Protein AF-A0A955NJH5-F1 (afdb_monomer_lite)

pLDDT: mean 78.17, std 19.71, range [35.06, 98.38]

Radius of gyration: 40.94 Å; chains: 1; bounding box: 73×65×97 Å

Foldseek 3Di:
DDDDDDDDDDDDDPPDDPDDDDDDDDDDDPPPCVVVVVVVVVPPPDVVNVVVVVVVVVVVVVVVVVVVVVVVVVVVVVVVVVVVVVVVVVVVVVVPPPPPPPPPPPDDCPPVVVVCCVPPPQVCCVVPPCVAQDPVHNVQNQHDNDDVSQQQGGVVGHQDDPVCPPPHVD

Structure (mmCIF, N/CA/C/O backbone):
data_AF-A0A955NJH5-F1
#
_entry.id   AF-A0A955NJH5-F1
#
loop_
_atom_site.group_PDB
_atom_site.id
_atom_site.type_symbol
_atom_site.label_atom_id
_atom_site.label_alt_id
_atom_site.label_comp_id
_atom_site.label_asym_id
_atom_site.label_entity_id
_atom_site.label_seq_id
_atom_site.pdbx_PDB_ins_code
_atom_site.Cartn_x
_atom_site.Cartn_y
_atom_site.Cartn_z
_atom_site.occupancy
_atom_site.B_iso_or_equiv
_atom_site.auth_seq_id
_atom_site.auth_comp_id
_atom_site.auth_asym_id
_atom_site.auth_atom_id
_atom_site.pdbx_PDB_model_num
ATOM 1 N N . MET A 1 1 ? -15.076 -24.222 22.006 1.00 44.62 1 MET A N 1
ATOM 2 C CA . MET A 1 1 ? -15.639 -24.809 23.241 1.00 44.62 1 MET A CA 1
ATOM 3 C C . MET A 1 1 ? -16.181 -23.687 24.113 1.00 44.62 1 MET A C 1
ATOM 5 O O . MET A 1 1 ? -15.410 -23.055 24.816 1.00 44.62 1 MET A O 1
ATOM 9 N N . GLN A 1 2 ? -17.485 -23.422 24.020 1.00 35.06 2 GLN A N 1
ATOM 10 C CA . GLN A 1 2 ? -18.292 -22.734 25.033 1.00 35.06 2 GLN A CA 1
ATOM 11 C C . GLN A 1 2 ? -19.682 -23.392 25.016 1.00 35.06 2 GLN A C 1
ATOM 13 O O . GLN A 1 2 ? -20.172 -23.680 23.919 1.00 35.06 2 GLN A O 1
ATOM 18 N N . PRO A 1 3 ? -20.293 -23.716 26.168 1.00 45.84 3 PRO A N 1
ATOM 19 C CA . PRO A 1 3 ? -21.586 -24.383 26.187 1.00 45.84 3 PRO A CA 1
ATOM 20 C C . PRO A 1 3 ? -22.714 -23.368 25.972 1.00 45.84 3 PRO A C 1
ATOM 22 O O . PRO A 1 3 ? -22.924 -22.457 26.768 1.00 45.84 3 PRO A O 1
ATOM 25 N N . THR A 1 4 ? -23.463 -23.548 24.889 1.00 48.44 4 THR A N 1
ATOM 26 C CA . THR A 1 4 ? -24.735 -22.869 24.634 1.00 48.44 4 THR A CA 1
ATOM 27 C C . THR A 1 4 ? -25.813 -23.461 25.543 1.00 48.44 4 THR A C 1
ATOM 29 O O . THR A 1 4 ? -26.209 -24.614 25.352 1.00 48.44 4 THR A O 1
ATOM 32 N N . PHE A 1 5 ? -26.313 -22.699 26.515 1.00 41.00 5 PHE A N 1
ATOM 33 C CA . PHE A 1 5 ? -27.481 -23.101 27.300 1.00 41.00 5 PHE A CA 1
ATOM 34 C C . PHE A 1 5 ? -28.761 -22.750 26.538 1.00 41.00 5 PHE A C 1
ATOM 36 O O . PHE A 1 5 ? -29.137 -21.588 26.399 1.00 41.00 5 PHE A O 1
ATOM 43 N N . ARG A 1 6 ? -29.414 -23.785 26.007 1.00 43.69 6 ARG A N 1
ATOM 44 C CA . ARG A 1 6 ? -30.688 -23.704 25.292 1.00 43.69 6 ARG A CA 1
ATOM 45 C C . ARG A 1 6 ? -31.808 -23.995 26.288 1.00 43.69 6 ARG A C 1
ATOM 47 O O . ARG A 1 6 ? -31.980 -25.139 26.698 1.00 43.69 6 ARG A O 1
ATOM 54 N N . TRP A 1 7 ? -32.538 -22.964 26.700 1.00 41.75 7 TRP A N 1
ATOM 55 C CA . TRP A 1 7 ? -33.701 -23.106 27.575 1.00 41.75 7 TRP A CA 1
ATOM 56 C C . TRP A 1 7 ? -34.876 -23.672 26.770 1.00 41.75 7 TRP A C 1
ATOM 58 O O . TRP A 1 7 ? -35.431 -22.995 25.909 1.00 41.75 7 TRP A O 1
ATOM 68 N N . PHE A 1 8 ? -35.240 -24.930 27.025 1.00 39.44 8 PHE A N 1
ATOM 69 C CA . PHE A 1 8 ? -36.499 -25.507 26.556 1.00 39.44 8 PHE A CA 1
ATOM 70 C C . PHE A 1 8 ? -37.577 -25.286 27.621 1.00 39.44 8 PHE A C 1
ATOM 72 O O . PHE A 1 8 ? -37.576 -25.925 28.671 1.00 39.44 8 PHE A O 1
ATOM 79 N N . LEU A 1 9 ? -38.505 -24.377 27.325 1.00 48.00 9 LEU A N 1
ATOM 80 C CA . LEU A 1 9 ? -39.808 -24.269 27.972 1.00 48.00 9 LEU A CA 1
ATOM 81 C C . LEU A 1 9 ? -40.742 -25.322 27.362 1.00 48.00 9 LEU A C 1
ATOM 83 O O . LEU A 1 9 ? -41.283 -25.119 26.278 1.00 48.00 9 LEU A O 1
ATOM 87 N N . THR A 1 10 ? -40.961 -26.432 28.063 1.00 45.16 10 THR A N 1
ATOM 88 C CA . THR A 1 10 ? -42.146 -27.281 27.863 1.00 45.16 10 THR A CA 1
ATOM 89 C C . THR A 1 10 ? -42.658 -27.723 29.222 1.00 45.16 10 THR A C 1
ATOM 91 O O . THR A 1 10 ? -41.931 -28.355 29.988 1.00 45.16 10 THR A O 1
ATOM 94 N N . GLY A 1 11 ? -43.901 -27.352 29.526 1.00 51.25 11 GLY A N 1
ATOM 95 C CA . GLY A 1 11 ? -44.578 -27.715 30.759 1.00 51.25 11 GLY A CA 1
ATOM 96 C C . GLY A 1 11 ? -44.682 -29.227 30.935 1.00 51.25 11 GLY A C 1
ATOM 97 O O . GLY A 1 11 ? -45.037 -29.955 30.012 1.00 51.25 11 GLY A O 1
ATOM 98 N N . ALA A 1 12 ? -44.403 -29.683 32.150 1.00 43.12 12 ALA A N 1
ATOM 99 C CA . ALA A 1 12 ? -44.792 -30.997 32.621 1.00 43.12 12 ALA A CA 1
ATOM 100 C C . ALA A 1 12 ? -45.098 -30.890 34.115 1.00 43.12 12 ALA A C 1
ATOM 102 O O . ALA A 1 12 ? -44.237 -30.582 34.937 1.00 43.12 12 ALA A O 1
ATOM 103 N N . THR A 1 13 ? -46.362 -31.115 34.447 1.00 48.34 13 THR A N 1
ATOM 104 C CA . THR A 1 13 ? -46.857 -31.346 35.800 1.00 48.34 13 THR A CA 1
ATOM 105 C C . THR A 1 13 ? -46.127 -32.540 36.408 1.00 48.34 13 THR A C 1
ATOM 107 O O . THR A 1 13 ? -46.378 -33.683 36.032 1.00 48.34 13 THR A O 1
ATOM 110 N N . LEU A 1 14 ? -45.225 -32.288 37.354 1.00 39.47 14 LEU A N 1
ATOM 111 C CA . LEU A 1 14 ? -44.617 -33.326 38.183 1.00 39.47 14 LEU A CA 1
ATOM 112 C C . LEU A 1 14 ? -45.503 -33.565 39.407 1.00 39.47 14 LEU A C 1
ATOM 114 O O . LEU A 1 14 ? -45.302 -33.007 40.482 1.00 39.47 14 LEU A O 1
ATOM 118 N N . THR A 1 15 ? -46.506 -34.423 39.232 1.00 43.62 15 THR A N 1
ATOM 119 C CA . THR A 1 15 ? -47.137 -35.129 40.348 1.00 43.62 15 THR A CA 1
ATOM 120 C C . THR A 1 15 ? -46.139 -36.178 40.835 1.00 43.62 15 THR A C 1
ATOM 122 O O . THR A 1 15 ? -46.056 -37.277 40.290 1.00 43.62 15 THR A O 1
ATOM 125 N N . ALA A 1 16 ? -45.315 -35.823 41.820 1.00 44.38 16 ALA A N 1
ATOM 126 C CA . ALA A 1 16 ? -44.419 -36.775 42.460 1.00 44.38 16 ALA A CA 1
ATOM 127 C C . ALA A 1 16 ? -45.236 -37.675 43.401 1.00 44.38 16 ALA A C 1
ATOM 129 O O . ALA A 1 16 ? -45.843 -37.216 44.368 1.00 44.38 16 ALA A O 1
ATOM 130 N N . VAL A 1 17 ? -45.267 -38.964 43.070 1.00 42.81 17 VAL A N 1
ATOM 131 C CA . VAL A 1 17 ? -45.865 -40.048 43.851 1.00 42.81 17 VAL A CA 1
ATOM 132 C C . VAL A 1 17 ? -45.249 -40.072 45.253 1.00 42.81 17 VAL A C 1
ATOM 134 O O . VAL A 1 17 ? -44.073 -40.387 45.429 1.00 42.81 17 VAL A O 1
ATOM 137 N N . LEU A 1 18 ? -46.063 -39.757 46.261 1.00 51.88 18 LEU A N 1
ATOM 138 C CA . LEU A 1 18 ? -45.758 -39.975 47.672 1.00 51.88 18 LEU A CA 1
ATOM 139 C C . LEU A 1 18 ? -45.835 -41.473 47.984 1.00 51.88 18 LEU A C 1
ATOM 141 O O . LEU A 1 18 ? -46.893 -41.966 48.360 1.00 51.88 18 LEU A O 1
ATOM 145 N N . LEU A 1 19 ? -44.720 -42.193 47.857 1.00 46.25 19 LEU A N 1
ATOM 146 C CA . LEU A 1 19 ? -44.543 -43.510 48.479 1.00 46.25 19 LEU A CA 1
ATOM 147 C C . LEU A 1 19 ? -43.112 -43.680 49.003 1.00 46.25 19 LEU A C 1
ATOM 149 O O . LEU A 1 19 ? -42.375 -44.564 48.578 1.00 46.25 19 LEU A O 1
ATOM 153 N N . PHE A 1 20 ? -42.718 -42.842 49.961 1.00 40.25 20 PHE A N 1
ATOM 154 C CA . PHE A 1 20 ? -41.672 -43.219 50.910 1.00 40.25 20 PHE A CA 1
ATOM 155 C C . PHE A 1 20 ? -41.848 -42.456 52.225 1.00 40.25 20 PHE A C 1
ATOM 157 O O . PHE A 1 20 ? -41.909 -41.230 52.261 1.00 40.25 20 PHE A O 1
ATOM 164 N N . SER A 1 21 ? -41.969 -43.187 53.325 1.00 43.81 21 SER A N 1
ATOM 165 C CA . SER A 1 21 ? -41.963 -42.663 54.691 1.00 43.81 21 SER A CA 1
ATOM 166 C C . SER A 1 21 ? -41.552 -43.795 55.635 1.00 43.81 21 SER A C 1
ATOM 168 O O . SER A 1 21 ? -41.877 -44.950 55.367 1.00 43.81 21 SER A O 1
ATOM 170 N N . PRO A 1 22 ? -40.966 -43.500 56.803 1.00 61.72 22 PRO A N 1
ATOM 171 C CA . PRO A 1 22 ? -39.818 -42.615 57.014 1.00 61.72 22 PRO A CA 1
ATOM 172 C C . PRO A 1 22 ? -38.790 -43.304 57.942 1.00 61.72 22 PRO A C 1
ATOM 174 O O . PRO A 1 22 ? -39.149 -44.192 58.713 1.00 61.72 22 PRO A O 1
ATOM 177 N N . ARG A 1 23 ? -37.513 -42.900 57.940 1.00 43.62 23 ARG A N 1
ATOM 178 C CA . ARG A 1 23 ? -36.631 -43.109 59.109 1.00 43.62 23 ARG A CA 1
ATOM 179 C C . ARG A 1 23 ? -35.372 -42.246 59.020 1.00 43.62 23 ARG A C 1
ATOM 181 O O . ARG A 1 23 ? -34.502 -42.501 58.200 1.00 43.62 23 ARG A O 1
ATOM 188 N N . GLY A 1 24 ? -35.275 -41.280 59.935 1.00 47.03 24 GLY A N 1
ATOM 189 C CA . GLY A 1 24 ? -33.989 -40.900 60.518 1.00 47.03 24 GLY A CA 1
ATOM 190 C C . GLY A 1 24 ? -33.255 -39.690 59.947 1.00 47.03 24 GLY A C 1
ATOM 191 O O . GLY A 1 24 ? -32.031 -39.706 59.979 1.00 47.03 24 GLY A O 1
ATOM 192 N N . PHE A 1 25 ? -33.942 -38.640 59.487 1.00 41.06 25 PHE A N 1
ATOM 193 C CA . PHE A 1 25 ? -33.278 -37.343 59.316 1.00 41.06 25 PHE A CA 1
ATOM 194 C C . PHE A 1 25 ? -33.516 -36.489 60.565 1.00 41.06 25 PHE A C 1
ATOM 196 O O . PHE A 1 25 ? -34.594 -35.938 60.761 1.00 41.06 25 PHE A O 1
ATOM 203 N N . SER A 1 26 ? -32.527 -36.464 61.456 1.00 47.91 26 SER A N 1
ATOM 204 C CA . SER A 1 26 ? -32.454 -35.531 62.578 1.00 47.91 26 SER A CA 1
ATOM 205 C C . SER A 1 26 ? -32.292 -34.111 62.037 1.00 47.91 26 SER A C 1
ATOM 207 O O . SER A 1 26 ? -31.300 -33.824 61.366 1.00 47.91 26 SER A O 1
ATOM 209 N N . GLU A 1 27 ? -33.271 -33.251 62.313 1.00 49.34 27 GLU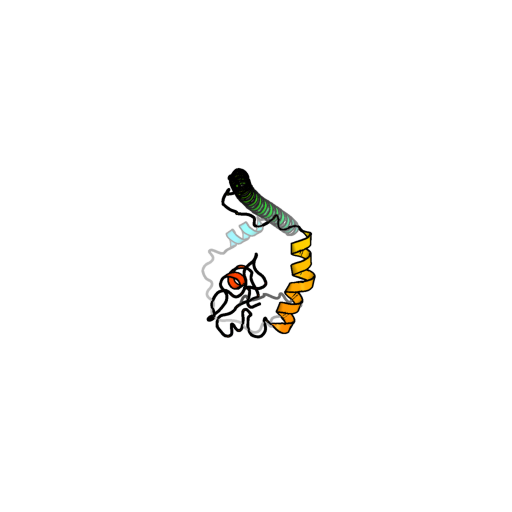 A N 1
ATOM 210 C CA . GLU A 1 27 ? -33.245 -31.825 61.987 1.00 49.34 27 GLU A CA 1
ATOM 211 C C . GLU A 1 27 ? -31.975 -31.162 62.555 1.00 49.34 27 GLU A C 1
ATOM 213 O O . GLU A 1 27 ? -31.701 -31.293 63.753 1.00 49.34 27 GLU A O 1
ATOM 218 N N . PRO A 1 28 ? -31.184 -30.437 61.743 1.00 49.47 28 PRO A N 1
ATOM 219 C CA . PRO A 1 28 ? -30.206 -29.510 62.287 1.00 49.47 28 PRO A CA 1
ATOM 220 C C . PRO A 1 28 ? -30.963 -28.393 63.021 1.00 49.47 28 PRO A C 1
ATOM 222 O O . PRO A 1 28 ? -31.932 -27.843 62.506 1.00 49.47 28 PRO A O 1
ATOM 225 N N . GLY A 1 29 ? -30.533 -28.112 64.253 1.00 50.84 29 GLY A N 1
ATOM 226 C CA . GLY A 1 29 ? -31.211 -27.246 65.215 1.00 50.84 29 GLY A CA 1
ATOM 227 C C . GLY A 1 29 ? -31.737 -25.924 64.646 1.00 50.84 29 GLY A C 1
ATOM 228 O O . GLY A 1 29 ? -31.052 -25.223 63.902 1.00 50.84 29 GLY A O 1
ATOM 229 N N . GLY A 1 30 ? -32.965 -25.595 65.058 1.00 51.34 30 GLY A N 1
ATOM 230 C CA . GLY A 1 30 ? -33.755 -24.426 64.676 1.00 51.34 30 GLY A CA 1
ATOM 231 C C . GLY A 1 30 ? -33.198 -23.074 65.129 1.00 51.34 30 GLY A C 1
ATOM 232 O O . GLY A 1 30 ? -33.862 -22.335 65.847 1.00 51.34 30 GLY A O 1
ATOM 233 N N . GLY A 1 31 ? -32.017 -22.705 64.636 1.00 58.31 31 GLY A N 1
ATOM 234 C CA . GLY A 1 31 ? -31.690 -21.316 64.302 1.00 58.31 31 GLY A CA 1
ATOM 235 C C . GLY A 1 31 ? -32.207 -21.038 62.894 1.00 58.31 31 GLY A C 1
ATOM 236 O O . GLY A 1 31 ? -31.424 -20.813 61.974 1.00 58.31 31 GLY A O 1
ATOM 237 N N . GLY A 1 32 ? -33.515 -21.249 62.714 1.00 56.06 32 GLY A N 1
ATOM 238 C CA . GLY A 1 32 ? -34.160 -21.388 61.416 1.00 56.06 32 GLY A CA 1
ATOM 239 C C . GLY A 1 32 ? -33.975 -20.134 60.588 1.00 56.06 32 GLY A C 1
ATOM 240 O O . GLY A 1 32 ? -33.952 -19.036 61.128 1.00 56.06 32 GLY A O 1
ATOM 241 N N . LEU A 1 33 ? -33.875 -20.299 59.274 1.00 62.97 33 LEU A N 1
ATOM 242 C CA . LEU A 1 33 ? -33.774 -19.237 58.272 1.00 62.97 33 LEU A CA 1
ATOM 243 C C . LEU A 1 33 ? -34.949 -18.232 58.328 1.00 62.97 33 LEU A C 1
ATOM 245 O O . LEU A 1 33 ? -34.958 -17.276 57.568 1.00 62.97 33 LEU A O 1
ATOM 249 N N . GLU A 1 34 ? -35.900 -18.398 59.248 1.00 67.50 34 GLU A N 1
ATOM 250 C CA . GLU A 1 34 ? -37.022 -17.520 59.580 1.00 67.50 34 GLU A CA 1
ATOM 251 C C . GLU A 1 34 ? -36.708 -16.012 59.604 1.00 67.50 34 GLU A C 1
ATOM 253 O O . GLU A 1 34 ? -37.431 -15.270 58.944 1.00 67.50 34 GLU A O 1
ATOM 258 N N . PRO A 1 35 ? -35.658 -15.501 60.290 1.00 70.44 35 PRO A N 1
ATOM 259 C CA . PRO A 1 35 ? -35.384 -14.069 60.289 1.00 70.44 35 PRO A CA 1
ATOM 260 C C . PRO A 1 35 ? -34.861 -13.606 58.924 1.00 70.44 35 PRO A C 1
ATOM 262 O O . PRO A 1 35 ? -35.093 -12.462 58.536 1.00 70.44 35 PRO A O 1
ATOM 265 N N . ILE A 1 36 ? -34.207 -14.494 58.165 1.00 69.88 36 ILE A N 1
ATOM 266 C CA . ILE A 1 36 ? -33.772 -14.233 56.788 1.00 69.88 36 ILE A CA 1
ATOM 267 C C . ILE A 1 36 ? -34.993 -14.233 55.860 1.00 69.88 36 ILE A C 1
ATOM 269 O O . ILE A 1 36 ? -35.158 -13.300 55.085 1.00 69.88 36 ILE A O 1
ATOM 273 N N . LEU A 1 37 ? -35.900 -15.203 55.988 1.00 63.75 37 LEU A N 1
ATOM 274 C CA . LEU A 1 37 ? -37.139 -15.293 55.212 1.00 63.75 37 LEU A CA 1
ATOM 275 C C . LEU A 1 37 ? -38.093 -14.131 55.507 1.00 63.75 37 LEU A C 1
ATOM 277 O O . LEU A 1 37 ? -38.656 -13.571 54.575 1.00 63.75 37 LEU A O 1
ATOM 281 N N . GLN A 1 38 ? -38.216 -13.700 56.764 1.00 69.19 38 GLN A N 1
ATOM 282 C CA . GLN A 1 38 ? -38.968 -12.496 57.133 1.00 69.19 38 GLN A CA 1
ATOM 283 C C . GLN A 1 38 ? -38.316 -11.216 56.605 1.00 69.19 38 GLN A C 1
ATOM 285 O O . GLN A 1 38 ? -39.015 -10.256 56.296 1.00 69.19 38 GLN A O 1
ATOM 290 N N . SER A 1 39 ? -36.986 -11.177 56.503 1.00 68.25 39 SER A N 1
ATOM 291 C CA . SER A 1 39 ? -36.280 -10.044 55.893 1.00 68.25 39 SER A CA 1
ATOM 292 C C . SER A 1 39 ? -36.457 -10.025 54.374 1.00 68.25 39 SER A C 1
ATOM 294 O O . SER A 1 39 ? -36.631 -8.954 53.805 1.00 68.25 39 SER A O 1
ATOM 296 N N . ILE A 1 40 ? -36.494 -11.197 53.730 1.00 64.62 40 ILE A N 1
ATOM 297 C CA . ILE A 1 40 ? -36.783 -11.346 52.297 1.00 64.62 40 ILE A CA 1
ATOM 298 C C . ILE A 1 40 ? -38.252 -11.020 51.996 1.00 64.62 40 ILE A C 1
ATOM 300 O O . ILE A 1 40 ? -38.521 -10.320 51.035 1.00 64.62 40 ILE A O 1
ATOM 304 N N . GLN A 1 41 ? -39.203 -11.437 52.836 1.00 66.00 41 GLN A N 1
ATOM 305 C CA . GLN A 1 41 ? -40.624 -11.086 52.689 1.00 66.00 41 GLN A CA 1
ATOM 306 C C . GLN A 1 41 ? -40.909 -9.592 52.897 1.00 66.00 41 GLN A C 1
ATOM 308 O O . GLN A 1 41 ? -41.915 -9.097 52.406 1.00 66.00 41 GLN A O 1
ATOM 313 N N . LYS A 1 42 ? -40.048 -8.872 53.630 1.00 67.62 42 LYS A N 1
ATOM 314 C CA . LYS A 1 42 ? -40.120 -7.406 53.773 1.00 67.62 42 LYS A CA 1
ATOM 315 C C . LYS A 1 42 ? -39.565 -6.657 52.565 1.00 67.62 42 LYS A C 1
ATOM 317 O O . LYS A 1 42 ? -39.815 -5.461 52.438 1.00 67.62 42 LYS A O 1
ATOM 322 N N . LEU A 1 43 ? -38.787 -7.327 51.717 1.00 66.25 43 LEU A N 1
ATOM 323 C CA . LEU A 1 43 ? -38.413 -6.799 50.416 1.00 66.25 43 LEU A CA 1
ATOM 324 C C . LEU A 1 43 ? -39.623 -7.024 49.510 1.00 66.25 43 LEU A C 1
ATOM 326 O O . LEU A 1 43 ? -39.747 -8.069 48.879 1.00 66.25 43 LEU A O 1
ATOM 330 N N . ASP A 1 44 ? -40.537 -6.056 49.517 1.00 63.31 44 ASP A N 1
ATOM 331 C CA . ASP A 1 44 ? -41.715 -5.983 48.644 1.00 63.31 44 ASP A CA 1
ATOM 332 C C . ASP A 1 44 ? -41.240 -5.731 47.199 1.00 63.31 44 ASP A C 1
ATOM 334 O O . ASP A 1 44 ? -41.334 -4.642 46.633 1.00 63.31 44 ASP A O 1
ATOM 338 N N . LEU A 1 45 ? -40.560 -6.734 46.649 1.00 68.19 45 LEU A N 1
ATOM 339 C CA . LEU A 1 45 ? -39.958 -6.730 45.329 1.00 68.19 45 LEU A CA 1
ATOM 340 C C . LEU A 1 45 ? -41.035 -7.140 44.333 1.00 68.19 45 LEU A C 1
ATOM 342 O O . LEU A 1 45 ? -41.165 -8.306 43.962 1.00 68.19 45 LEU A O 1
ATOM 346 N N . ASP A 1 46 ? -41.829 -6.154 43.940 1.00 80.56 46 ASP A N 1
ATOM 347 C CA . ASP A 1 46 ? -42.776 -6.282 42.847 1.00 80.56 46 ASP A CA 1
ATOM 348 C C . ASP A 1 46 ? -42.034 -6.688 41.546 1.00 80.56 46 ASP A C 1
ATOM 350 O O . ASP A 1 46 ? -41.066 -6.020 41.156 1.00 80.56 46 ASP A O 1
ATOM 354 N N . PRO A 1 47 ? -42.434 -7.789 40.875 1.00 76.69 47 PRO A N 1
ATOM 355 C CA . PRO A 1 47 ? -41.756 -8.283 39.677 1.00 76.69 47 PRO A CA 1
ATOM 356 C C . PRO A 1 47 ? -41.670 -7.257 38.542 1.00 76.69 47 PRO A C 1
ATOM 358 O O . PRO A 1 47 ? -40.665 -7.233 37.828 1.00 76.69 47 PRO A O 1
ATOM 361 N N . ASP A 1 48 ? -42.679 -6.393 38.391 1.00 86.50 48 ASP A N 1
ATOM 362 C CA . ASP A 1 48 ? -42.704 -5.373 37.339 1.00 86.50 48 ASP A CA 1
ATOM 363 C C . ASP A 1 48 ? -41.679 -4.266 37.627 1.00 86.50 48 ASP A C 1
ATOM 365 O O . ASP A 1 48 ? -40.947 -3.839 36.729 1.00 86.50 48 ASP A O 1
ATOM 369 N N . THR A 1 49 ? -41.533 -3.878 38.896 1.00 86.56 49 THR A N 1
ATOM 370 C CA . THR A 1 49 ? -40.489 -2.944 39.351 1.00 86.56 49 THR A CA 1
ATOM 371 C C . THR A 1 49 ? -39.081 -3.495 39.103 1.00 86.56 49 THR A C 1
ATOM 373 O O . THR A 1 49 ? -38.199 -2.757 38.659 1.00 86.56 49 THR A O 1
ATOM 376 N N . ILE A 1 50 ? -38.858 -4.795 39.327 1.00 83.81 50 ILE A N 1
ATOM 377 C CA . ILE A 1 50 ? -37.564 -5.435 39.038 1.00 83.81 50 ILE A CA 1
ATOM 378 C C . ILE A 1 50 ? -37.273 -5.417 37.535 1.00 83.81 50 ILE A C 1
ATOM 380 O O . ILE A 1 50 ? -36.153 -5.103 37.133 1.00 83.81 50 ILE A O 1
ATOM 384 N N . LEU A 1 51 ? -38.261 -5.737 36.695 1.00 86.69 51 LEU A N 1
ATOM 385 C CA . LEU A 1 51 ? -38.090 -5.723 35.240 1.00 86.69 51 LEU A CA 1
ATOM 386 C C . LEU A 1 51 ? -37.780 -4.317 34.713 1.00 86.69 51 LEU A C 1
ATOM 388 O O . LEU A 1 51 ? -36.942 -4.176 33.820 1.00 86.69 51 LEU A O 1
ATOM 392 N N . GLU A 1 52 ? -38.409 -3.284 35.278 1.00 89.62 52 GLU A N 1
ATOM 393 C CA . GLU A 1 52 ? -38.089 -1.894 34.946 1.00 89.62 52 GLU A CA 1
ATOM 394 C C . GLU A 1 52 ? -36.655 -1.537 35.352 1.00 89.62 52 GLU A C 1
ATOM 396 O O . GLU A 1 52 ? -35.898 -0.996 34.547 1.00 89.62 52 GLU A O 1
ATOM 401 N N . GLN A 1 53 ? -36.244 -1.907 36.567 1.00 89.81 53 GLN A N 1
ATOM 402 C CA . GLN A 1 53 ? -34.883 -1.668 37.046 1.00 89.81 53 GLN A CA 1
ATOM 403 C C . GLN A 1 53 ? -33.834 -2.389 36.199 1.00 89.81 53 GLN A C 1
ATOM 405 O O . GLN A 1 53 ? -32.815 -1.792 35.865 1.00 89.81 53 GLN A O 1
ATOM 410 N N . VAL A 1 54 ? -34.077 -3.644 35.810 1.00 91.25 54 VAL A N 1
ATOM 411 C CA . VAL A 1 54 ? -33.170 -4.396 34.929 1.00 91.25 54 VAL A CA 1
ATOM 412 C C . VAL A 1 54 ? -33.049 -3.703 33.576 1.00 91.25 54 VAL A C 1
ATOM 414 O O . VAL A 1 54 ? -31.930 -3.481 33.121 1.00 91.25 54 VAL A O 1
ATOM 417 N N . ARG A 1 55 ? -34.166 -3.277 32.973 1.00 91.88 55 ARG A N 1
ATOM 418 C CA . ARG A 1 55 ? -34.143 -2.535 31.703 1.00 91.88 55 ARG A CA 1
ATOM 419 C C . ARG A 1 55 ? -33.357 -1.232 31.826 1.00 91.88 55 ARG A C 1
ATOM 421 O O . ARG A 1 55 ? -32.585 -0.885 30.931 1.00 91.88 55 ARG A O 1
ATOM 428 N N . GLN A 1 56 ? -33.538 -0.515 32.930 1.00 94.25 56 GLN A N 1
ATOM 429 C CA . GLN A 1 56 ? -32.829 0.731 33.167 1.00 94.25 56 GLN A CA 1
ATOM 430 C C . GLN A 1 56 ? -31.325 0.492 33.355 1.00 94.25 56 GLN A C 1
ATOM 432 O O . GLN A 1 56 ? -30.528 1.144 32.681 1.00 94.25 56 GLN A O 1
ATOM 437 N N . ILE A 1 57 ? -30.933 -0.506 34.151 1.00 93.62 57 ILE A N 1
ATOM 438 C CA . ILE A 1 57 ? -29.530 -0.912 34.322 1.00 93.62 57 ILE A CA 1
ATOM 439 C C . ILE A 1 57 ? -28.918 -1.321 32.978 1.00 93.62 57 ILE A C 1
ATOM 441 O O . ILE A 1 57 ? -27.823 -0.873 32.651 1.00 93.62 57 ILE A O 1
ATOM 445 N N . GLU A 1 58 ? -29.613 -2.125 32.171 1.00 95.25 58 GLU A N 1
ATOM 446 C CA . GLU A 1 58 ? -29.148 -2.515 30.834 1.00 95.25 58 GLU A CA 1
ATOM 447 C C . GLU A 1 58 ? -28.926 -1.292 29.934 1.00 95.25 58 GLU A C 1
ATOM 449 O O . GLU A 1 58 ? -27.888 -1.189 29.275 1.00 95.25 58 GLU A O 1
ATOM 454 N N . SER A 1 59 ? -29.850 -0.325 29.955 1.00 94.06 59 SER A N 1
ATOM 455 C CA . SER A 1 59 ? -29.730 0.911 29.172 1.00 94.06 59 SER A CA 1
ATOM 456 C C . SER A 1 59 ? -28.562 1.798 29.628 1.00 94.06 59 SER A C 1
ATOM 458 O O . 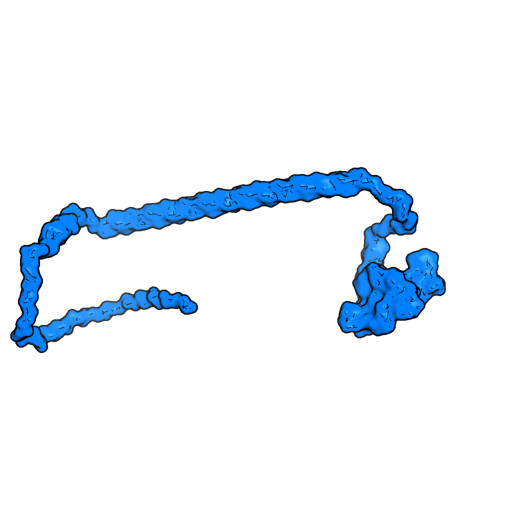SER A 1 59 ? -27.851 2.379 28.799 1.00 94.06 59 SER A O 1
ATOM 460 N N . GLU A 1 60 ? -28.310 1.862 30.937 1.00 96.06 60 GLU A N 1
ATOM 461 C CA . GLU A 1 60 ? -27.197 2.608 31.523 1.00 96.06 60 GLU A CA 1
ATOM 462 C C . GLU A 1 60 ? -25.860 1.936 31.196 1.00 96.06 60 GLU A C 1
ATOM 464 O O . GLU A 1 60 ?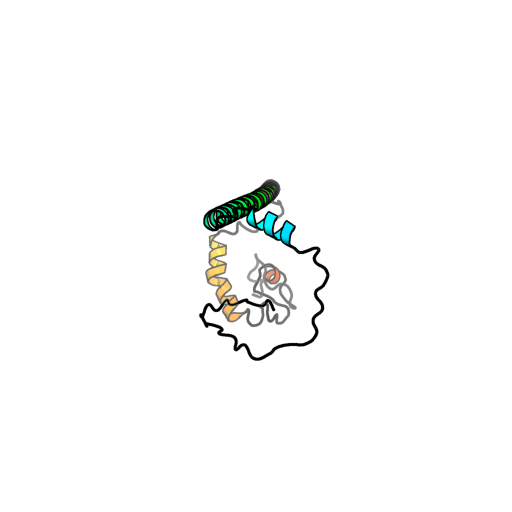 -24.926 2.611 30.761 1.00 96.06 60 GLU A O 1
ATOM 469 N N . GLN A 1 61 ? -25.781 0.608 31.315 1.00 96.19 61 GLN A N 1
ATOM 470 C CA . GLN A 1 61 ? -24.603 -0.179 30.935 1.00 96.19 61 GLN A CA 1
ATOM 471 C C . GLN A 1 61 ? -24.281 -0.013 29.445 1.00 96.19 61 GLN A C 1
ATOM 473 O O . GLN A 1 61 ? -23.124 0.202 29.076 1.00 96.19 61 GLN A O 1
ATOM 478 N N . GLN A 1 62 ? -25.296 -0.053 28.580 1.00 97.00 62 GLN A N 1
ATOM 479 C CA . GLN A 1 62 ? -25.113 0.157 27.146 1.00 97.00 62 GLN A CA 1
ATOM 480 C C . GLN A 1 62 ? -24.622 1.578 26.840 1.00 97.00 62 GLN A C 1
ATOM 482 O O . GLN A 1 62 ? -23.705 1.749 26.036 1.00 97.00 62 GLN A O 1
ATOM 487 N N . SER A 1 63 ? -25.184 2.590 27.503 1.00 95.88 63 SER A N 1
ATOM 488 C CA . SER A 1 63 ? -24.761 3.984 27.332 1.00 95.88 63 SER A CA 1
ATOM 489 C C . SER A 1 63 ? -23.316 4.197 27.789 1.00 95.88 63 SER A C 1
ATOM 491 O O . SER A 1 63 ? -22.535 4.833 27.083 1.00 95.88 63 SER A O 1
ATOM 493 N N . GLN A 1 64 ? -22.930 3.610 28.926 1.00 96.12 64 GLN A N 1
ATOM 494 C CA . GLN A 1 64 ? -21.553 3.650 29.428 1.00 96.12 64 GLN A CA 1
ATOM 495 C C . GLN A 1 64 ? -20.582 2.969 28.462 1.00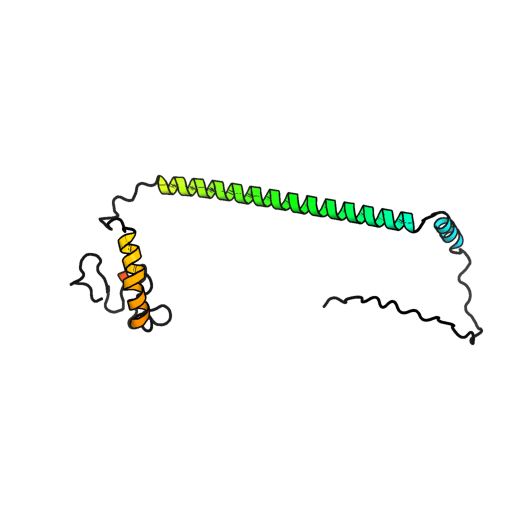 96.12 64 GLN A C 1
ATOM 497 O O . GLN A 1 64 ? -19.515 3.515 28.173 1.00 96.12 64 GLN A O 1
ATOM 502 N N . LYS A 1 65 ? -20.968 1.812 27.912 1.00 97.50 65 LYS A N 1
ATOM 503 C CA . LYS A 1 65 ? -20.161 1.101 26.920 1.00 97.50 65 LYS A CA 1
ATOM 504 C C . LYS A 1 65 ? -19.922 1.963 25.680 1.00 97.50 65 LYS A C 1
ATOM 506 O O . LYS A 1 65 ? -18.769 2.173 25.311 1.00 97.50 65 LYS A O 1
ATOM 511 N N . ILE A 1 66 ? -20.984 2.528 25.103 1.00 97.81 66 ILE A N 1
ATOM 512 C CA . ILE A 1 66 ? -20.886 3.413 23.932 1.00 97.81 66 ILE A CA 1
ATOM 513 C C . ILE A 1 66 ? -19.985 4.617 24.234 1.00 97.81 66 ILE A C 1
ATOM 515 O O . ILE A 1 66 ? -19.130 4.960 23.424 1.00 97.81 66 ILE A O 1
ATOM 519 N N . GLN A 1 67 ? -20.122 5.241 25.408 1.00 97.44 67 GLN A N 1
ATOM 520 C CA . GLN A 1 67 ? -19.270 6.370 25.798 1.00 97.44 67 GLN A CA 1
ATOM 521 C C . GLN A 1 67 ? -17.790 5.983 25.913 1.00 97.44 67 GLN A C 1
ATOM 523 O O . GLN A 1 67 ? -16.923 6.766 25.527 1.00 97.44 67 GLN A O 1
ATOM 528 N N . SER A 1 68 ? -17.487 4.785 26.422 1.00 97.25 68 SER A N 1
ATOM 529 C CA . SER A 1 68 ? -16.104 4.304 26.497 1.00 97.25 68 SER A CA 1
ATOM 530 C C . SER A 1 68 ? -15.505 4.013 25.119 1.00 97.25 68 SER A C 1
ATOM 532 O O . SER A 1 68 ? -14.379 4.435 24.862 1.00 97.25 68 SER A O 1
ATOM 534 N N . GLU A 1 69 ? -16.271 3.390 24.218 1.00 98.00 69 GLU A N 1
ATOM 535 C CA . GLU A 1 69 ? -15.849 3.120 22.836 1.00 98.00 69 GLU A CA 1
ATOM 536 C C . GLU A 1 69 ? -15.639 4.426 22.056 1.00 98.00 69 GLU A C 1
ATOM 538 O O . GLU A 1 69 ? -14.638 4.578 21.358 1.00 98.00 69 GLU A O 1
ATOM 543 N N . LEU A 1 70 ? -16.527 5.415 22.223 1.00 98.19 70 LEU A N 1
ATOM 544 C CA . LEU A 1 70 ? -16.361 6.737 21.610 1.00 98.19 70 LEU A CA 1
ATOM 545 C C . LEU A 1 70 ? -15.070 7.419 22.066 1.00 98.19 70 LEU A C 1
ATOM 547 O O . LEU A 1 70 ? -14.324 7.934 21.238 1.00 98.19 70 LEU A O 1
ATOM 551 N N . LYS A 1 71 ? -14.771 7.377 23.367 1.00 98.19 71 LYS A N 1
ATOM 552 C CA . LYS A 1 71 ? -13.543 7.963 23.915 1.00 98.19 71 LYS A CA 1
ATOM 553 C C . LYS A 1 71 ? -12.281 7.274 23.384 1.00 98.19 71 LYS A C 1
ATOM 555 O O . LYS A 1 71 ? -11.258 7.927 23.182 1.00 98.19 71 LYS A O 1
ATOM 560 N N . GLU A 1 72 ? -12.331 5.960 23.181 1.00 97.94 72 GLU A N 1
ATOM 561 C CA . GLU A 1 72 ? -11.226 5.208 22.580 1.00 97.94 72 GLU A CA 1
ATOM 562 C C . GLU A 1 72 ? -10.991 5.637 21.127 1.00 97.94 72 GLU A C 1
ATOM 564 O O . GLU A 1 72 ? -9.861 5.982 20.769 1.00 97.94 72 GLU A O 1
ATOM 569 N N . LEU A 1 73 ? -12.064 5.726 20.334 1.00 98.00 73 LEU A N 1
ATOM 570 C CA . LEU A 1 73 ? -12.016 6.179 18.941 1.00 98.00 73 LEU A CA 1
ATOM 571 C C . LEU A 1 73 ? -11.526 7.625 18.803 1.00 98.00 73 LEU A C 1
ATOM 573 O O . LEU A 1 73 ? -10.742 7.924 17.903 1.00 98.00 73 LEU A O 1
ATOM 577 N N . GLU A 1 74 ? -11.940 8.528 19.693 1.00 98.06 74 GLU A N 1
ATOM 578 C CA . GLU A 1 74 ? -11.427 9.904 19.728 1.00 98.06 74 GLU A CA 1
ATOM 579 C C . GLU A 1 74 ? -9.909 9.929 19.954 1.00 98.06 74 GLU A C 1
ATOM 581 O O . GLU A 1 74 ? -9.186 10.652 19.263 1.00 98.06 74 GLU A O 1
ATOM 586 N N . GLY A 1 75 ? -9.409 9.084 20.861 1.00 98.19 75 GLY A N 1
ATOM 587 C CA . GLY A 1 75 ? -7.974 8.934 21.092 1.00 98.19 75 GLY A CA 1
ATOM 588 C C . GLY A 1 75 ? -7.226 8.360 19.884 1.00 98.19 75 GLY A C 1
ATOM 589 O O . GLY A 1 75 ? -6.103 8.773 19.594 1.00 98.19 75 GLY A O 1
ATOM 590 N N . GLU A 1 76 ? -7.819 7.418 19.149 1.00 98.25 76 GLU A N 1
ATOM 591 C CA . GLU A 1 76 ? -7.247 6.920 17.891 1.00 98.25 76 GLU A CA 1
ATOM 592 C C . GLU A 1 76 ? -7.218 7.990 16.797 1.00 98.25 76 GLU A C 1
ATOM 594 O O . GLU A 1 76 ? -6.199 8.145 16.118 1.00 98.25 76 GLU A O 1
ATOM 599 N N . LEU A 1 77 ? -8.292 8.769 16.660 1.00 97.88 77 LEU A N 1
ATOM 600 C CA . LEU A 1 77 ? -8.365 9.867 15.701 1.00 97.88 77 LEU A CA 1
ATOM 601 C C . LEU A 1 77 ? -7.285 10.923 15.975 1.00 97.88 77 LEU A C 1
ATOM 603 O O . LEU A 1 77 ? -6.651 11.411 15.039 1.00 97.88 77 LEU A O 1
ATOM 607 N N . GLU A 1 78 ? -7.025 11.244 17.243 1.00 97.69 78 GLU A N 1
ATOM 608 C CA . GLU A 1 78 ? -5.952 12.167 17.626 1.00 97.69 78 GLU A CA 1
ATOM 609 C C . GLU A 1 78 ? -4.565 11.633 17.224 1.00 97.69 78 GLU A C 1
ATOM 611 O O . GLU A 1 78 ? -3.768 12.360 16.624 1.00 97.69 78 GLU A O 1
ATOM 616 N N . ARG A 1 79 ? -4.295 10.338 17.450 1.00 96.81 79 ARG A N 1
ATOM 617 C CA . ARG A 1 79 ? -3.043 9.684 17.015 1.00 96.81 79 ARG A CA 1
ATOM 618 C C . ARG A 1 79 ? -2.881 9.691 15.494 1.00 96.81 79 ARG A C 1
ATOM 620 O O . ARG A 1 79 ? -1.779 9.929 14.988 1.00 96.81 79 ARG A O 1
ATOM 627 N N . LEU A 1 80 ? -3.962 9.445 14.757 1.00 97.56 80 LEU A N 1
ATOM 628 C CA . LEU A 1 80 ? -3.957 9.490 13.294 1.00 97.56 80 LEU A CA 1
ATOM 629 C C . LEU A 1 80 ? -3.713 10.909 12.779 1.00 97.56 80 LEU A C 1
ATOM 631 O O . LEU A 1 80 ? -2.907 11.092 11.869 1.00 97.56 80 LEU A O 1
ATOM 635 N N . ASN A 1 81 ? -4.334 11.918 13.389 1.00 98.06 81 ASN A N 1
ATOM 636 C CA . ASN A 1 81 ? -4.111 13.317 13.027 1.00 98.06 81 ASN A CA 1
ATOM 637 C C . ASN A 1 81 ? -2.670 13.764 13.308 1.00 98.06 81 ASN A C 1
ATOM 639 O O . ASN A 1 81 ? -2.078 14.452 12.477 1.00 98.06 81 ASN A O 1
ATOM 643 N N . ALA A 1 82 ? -2.074 13.326 14.420 1.00 97.25 82 ALA A N 1
ATOM 644 C CA . ALA A 1 82 ? -0.660 13.577 14.702 1.00 97.25 82 ALA A CA 1
ATOM 645 C C . ALA A 1 82 ? 0.256 12.920 13.652 1.00 97.25 82 ALA A C 1
ATOM 647 O O . ALA A 1 82 ? 1.190 13.551 13.158 1.00 97.25 82 ALA A O 1
ATOM 648 N N . THR A 1 83 ? -0.051 11.680 13.257 1.00 97.81 83 THR A N 1
ATOM 649 C CA . THR A 1 83 ? 0.683 10.959 12.201 1.00 97.81 83 THR A CA 1
ATOM 650 C C . THR A 1 83 ? 0.553 11.664 10.851 1.00 97.81 83 THR A C 1
ATOM 652 O O . THR A 1 83 ? 1.537 11.830 10.134 1.00 97.81 83 THR A O 1
ATOM 655 N N . LYS A 1 84 ? -0.654 12.123 10.508 1.00 98.38 84 LYS A N 1
ATOM 656 C CA . LYS A 1 84 ? -0.908 12.894 9.289 1.00 98.38 84 LYS A CA 1
ATOM 657 C C . LYS A 1 84 ? -0.083 14.182 9.266 1.00 98.38 84 LYS A C 1
ATOM 659 O O . LYS A 1 84 ? 0.543 14.463 8.251 1.00 98.38 84 LYS A O 1
ATOM 664 N N . ALA A 1 85 ? -0.045 14.922 10.373 1.00 97.62 85 ALA A N 1
ATOM 665 C CA . ALA A 1 85 ? 0.737 16.152 10.472 1.00 97.62 85 ALA A CA 1
ATOM 666 C C . ALA A 1 85 ? 2.246 15.901 10.283 1.00 97.62 85 ALA A C 1
ATOM 668 O O . ALA A 1 85 ? 2.914 16.669 9.589 1.00 97.62 85 ALA A O 1
ATOM 669 N N . ASP A 1 86 ? 2.784 14.812 10.847 1.00 97.62 86 ASP A N 1
ATOM 670 C CA . ASP A 1 86 ? 4.178 14.408 10.615 1.00 97.62 86 ASP A CA 1
ATOM 671 C C . ASP A 1 86 ? 4.436 14.086 9.135 1.00 97.62 86 ASP A C 1
ATOM 673 O O . ASP A 1 86 ? 5.389 14.593 8.541 1.00 97.62 86 ASP A O 1
ATOM 677 N N . LEU A 1 87 ? 3.552 13.313 8.500 1.00 97.19 87 LEU A N 1
ATOM 678 C CA . LEU A 1 87 ? 3.670 12.982 7.078 1.00 97.19 87 LEU A CA 1
ATOM 679 C C . LEU A 1 87 ? 3.589 14.219 6.177 1.00 97.19 87 LEU A C 1
ATOM 681 O O . LEU A 1 87 ? 4.382 14.333 5.244 1.00 97.19 87 LEU A O 1
ATOM 685 N N . GLU A 1 88 ? 2.679 15.154 6.455 1.00 97.00 88 GLU A N 1
ATOM 686 C CA . GLU A 1 88 ? 2.567 16.419 5.716 1.00 97.00 88 GLU A CA 1
ATOM 687 C C . GLU A 1 88 ? 3.848 17.251 5.840 1.00 97.00 88 GLU A C 1
ATOM 689 O O . GLU A 1 88 ? 4.342 17.791 4.846 1.00 97.00 88 GLU A O 1
ATOM 694 N N . LYS A 1 89 ? 4.451 17.284 7.033 1.00 97.00 89 LYS A N 1
ATOM 695 C CA . LYS A 1 89 ? 5.749 17.926 7.242 1.00 97.00 89 LYS A CA 1
ATOM 696 C C . LYS A 1 89 ? 6.843 17.250 6.413 1.00 97.00 89 LYS A C 1
ATOM 698 O O . LYS A 1 89 ? 7.539 17.937 5.666 1.00 97.00 89 LYS A O 1
ATOM 703 N N . ARG A 1 90 ? 6.967 15.921 6.478 1.00 95.25 90 ARG A N 1
ATOM 704 C CA . ARG A 1 90 ? 7.964 15.162 5.695 1.00 95.25 90 ARG A CA 1
ATOM 705 C C . ARG A 1 90 ? 7.769 15.350 4.190 1.00 95.25 90 ARG A C 1
ATOM 707 O O . ARG A 1 90 ? 8.745 15.474 3.456 1.00 95.25 90 ARG A O 1
ATOM 714 N N . LEU A 1 91 ? 6.523 15.418 3.725 1.00 94.75 91 LEU A N 1
ATOM 715 C CA . LEU A 1 91 ? 6.207 15.709 2.329 1.00 94.75 91 LEU A CA 1
ATOM 716 C C . LEU A 1 91 ? 6.682 17.111 1.927 1.00 94.75 91 LEU A C 1
ATOM 718 O O . LEU A 1 91 ? 7.299 17.259 0.874 1.00 94.75 91 LEU A O 1
ATOM 722 N N . SER A 1 92 ? 6.449 18.120 2.771 1.00 92.19 92 SER A N 1
ATOM 723 C CA . SER A 1 92 ? 6.927 19.486 2.518 1.00 92.19 92 SER A CA 1
ATOM 724 C C . SER A 1 92 ? 8.457 19.570 2.480 1.00 92.19 92 SER A C 1
ATOM 726 O O . SER A 1 92 ? 9.016 20.243 1.615 1.00 92.19 92 SER A O 1
ATOM 728 N N . GLU A 1 93 ? 9.143 18.820 3.350 1.00 91.81 93 GLU A N 1
ATOM 729 C CA . GLU A 1 93 ? 10.602 18.705 3.335 1.00 91.81 93 GLU A CA 1
ATOM 730 C C . GLU A 1 93 ? 11.069 18.125 1.997 1.00 91.81 93 GLU A C 1
ATOM 732 O O . GLU A 1 93 ? 11.881 18.760 1.329 1.00 91.81 93 GLU A O 1
ATOM 737 N N . ILE A 1 94 ? 10.492 17.003 1.547 1.00 86.25 94 ILE A N 1
ATOM 738 C CA . ILE A 1 94 ? 10.818 16.369 0.256 1.00 86.25 94 ILE A CA 1
ATOM 739 C C . ILE A 1 94 ? 10.586 17.320 -0.924 1.00 86.25 94 ILE A C 1
ATOM 741 O O . ILE A 1 94 ? 11.426 17.389 -1.817 1.00 86.25 94 ILE A O 1
ATOM 745 N N . GLN A 1 95 ? 9.480 18.065 -0.933 1.00 84.94 95 GLN A N 1
ATOM 746 C CA . GLN A 1 95 ? 9.173 19.034 -1.993 1.00 84.94 95 GLN A CA 1
ATOM 747 C C . GLN A 1 95 ? 10.145 20.219 -2.016 1.00 84.94 95 GLN A C 1
ATOM 749 O O . GLN A 1 95 ? 10.386 20.797 -3.073 1.00 84.94 95 GLN A O 1
ATOM 754 N N . SER A 1 96 ? 10.693 20.583 -0.856 1.00 81.25 96 SER A N 1
ATOM 755 C CA . SER A 1 96 ? 11.681 21.656 -0.724 1.00 81.25 96 SER A CA 1
ATOM 756 C C . SER A 1 96 ? 13.115 21.213 -1.019 1.00 81.25 96 SER A C 1
ATOM 758 O O . SER A 1 96 ? 13.995 22.065 -1.167 1.00 81.25 96 SER A O 1
ATOM 760 N N . LEU A 1 97 ? 13.369 19.902 -1.109 1.00 71.69 97 LEU A N 1
ATOM 761 C CA . LEU A 1 97 ? 14.671 19.407 -1.531 1.00 71.69 97 LEU A CA 1
ATOM 762 C C . LEU A 1 97 ? 14.926 19.877 -2.967 1.00 71.69 97 LEU A C 1
ATOM 764 O O . LEU A 1 97 ? 14.046 19.730 -3.821 1.00 71.69 97 LEU A O 1
ATOM 768 N N . PRO A 1 98 ? 16.117 20.430 -3.265 1.00 62.84 98 PRO A N 1
ATOM 769 C CA . PRO A 1 98 ? 16.454 20.758 -4.637 1.00 62.84 98 PRO A CA 1
ATOM 770 C C . PRO A 1 98 ? 16.352 19.471 -5.455 1.00 62.84 98 PRO A C 1
ATOM 772 O O . PRO A 1 98 ? 16.943 18.452 -5.084 1.00 62.84 98 PRO A O 1
ATOM 775 N N . ALA A 1 99 ? 15.594 19.509 -6.555 1.00 58.44 99 ALA A N 1
ATOM 776 C CA . ALA A 1 99 ? 15.676 18.468 -7.566 1.00 58.44 99 ALA A CA 1
ATOM 777 C C . ALA A 1 99 ? 17.166 18.288 -7.877 1.00 58.44 99 ALA A C 1
ATOM 779 O O . ALA A 1 99 ? 17.830 19.256 -8.249 1.00 58.44 99 ALA A O 1
ATOM 780 N N . SER A 1 100 ? 17.708 17.101 -7.587 1.00 53.72 100 SER A N 1
ATOM 781 C CA . SER A 1 100 ? 19.146 16.868 -7.704 1.00 53.72 100 SER A CA 1
ATOM 782 C C . SER A 1 100 ? 19.597 17.298 -9.104 1.00 53.72 100 SER A C 1
ATOM 784 O O . SER A 1 100 ? 19.026 16.798 -10.078 1.00 53.72 100 SER A O 1
ATOM 786 N N . PRO A 1 101 ? 20.587 18.202 -9.229 1.00 54.12 101 PRO A N 1
ATOM 787 C CA . PRO A 1 101 ? 21.055 18.685 -10.528 1.00 54.12 101 PRO A CA 1
ATOM 788 C C . PRO A 1 101 ? 21.739 17.581 -11.348 1.00 54.12 101 PRO A C 1
ATOM 790 O O . PRO A 1 101 ? 22.031 17.789 -12.518 1.00 54.12 101 PRO A O 1
ATOM 793 N N . ASP A 1 102 ? 21.971 16.413 -10.738 1.00 49.81 102 ASP A N 1
ATOM 794 C CA . ASP A 1 102 ? 22.613 15.242 -11.336 1.00 49.81 102 ASP A CA 1
ATOM 795 C C . ASP A 1 102 ? 21.612 14.153 -11.775 1.00 49.81 102 ASP A C 1
ATOM 797 O O . ASP A 1 102 ? 21.981 13.010 -12.029 1.00 49.81 102 ASP A O 1
ATOM 801 N N . ARG A 1 103 ? 20.318 14.487 -11.906 1.00 53.34 103 ARG A N 1
ATOM 802 C CA . ARG A 1 103 ? 19.474 13.784 -12.884 1.00 53.34 103 ARG A CA 1
ATOM 803 C C . ARG A 1 103 ? 19.787 14.382 -14.247 1.00 53.34 103 ARG A C 1
ATOM 805 O O . ARG A 1 103 ? 19.031 15.209 -14.747 1.00 53.34 103 ARG A O 1
ATOM 812 N N . GLY A 1 104 ? 20.937 14.014 -14.806 1.00 43.81 104 GLY A N 1
ATOM 813 C CA . GLY A 1 104 ? 21.184 14.232 -16.222 1.00 43.81 104 GLY A CA 1
ATOM 814 C C . GLY A 1 104 ? 20.012 13.644 -17.001 1.00 43.81 104 GLY A C 1
ATOM 815 O O . GLY A 1 104 ? 19.773 12.448 -16.911 1.00 43.81 104 GLY A O 1
ATOM 816 N N . ASP A 1 105 ? 19.238 14.521 -17.634 1.00 53.47 105 ASP A N 1
ATOM 817 C CA . ASP A 1 105 ? 18.405 14.266 -18.810 1.00 53.47 105 ASP A CA 1
ATOM 818 C C . ASP A 1 105 ? 17.641 12.928 -18.871 1.00 53.47 105 ASP A C 1
ATOM 820 O O . ASP A 1 105 ? 17.498 12.325 -19.926 1.00 53.47 105 ASP A O 1
ATOM 824 N N . LEU A 1 106 ? 17.084 12.450 -17.755 1.00 49.28 106 LEU A N 1
ATOM 825 C CA . LEU A 1 106 ? 15.956 11.525 -17.831 1.00 49.28 106 LEU A CA 1
ATOM 826 C C . LEU A 1 106 ? 14.738 12.401 -18.054 1.00 49.28 106 LEU A C 1
ATOM 828 O O . LEU A 1 106 ? 14.079 12.808 -17.091 1.00 49.28 106 LEU A O 1
ATOM 832 N N . GLY A 1 107 ? 14.560 12.770 -19.327 1.00 51.72 107 GLY A N 1
ATOM 833 C CA . GLY A 1 107 ? 13.482 13.608 -19.822 1.00 51.72 107 GLY A CA 1
ATOM 834 C C . GLY A 1 107 ? 12.197 13.307 -19.072 1.00 51.72 107 GLY A C 1
ATOM 835 O O . GLY A 1 107 ? 11.871 12.143 -18.838 1.00 51.72 107 GLY A O 1
ATOM 836 N N . GLU A 1 108 ? 11.535 14.377 -18.636 1.00 54.19 108 GLU A N 1
ATOM 837 C CA . GLU A 1 108 ? 10.210 14.374 -18.028 1.00 54.19 108 GLU A CA 1
ATOM 838 C C . GLU A 1 108 ? 9.409 13.194 -18.588 1.00 54.19 108 GLU A C 1
ATOM 840 O O . GLU A 1 108 ? 9.083 13.190 -19.776 1.00 54.19 108 GLU A O 1
ATOM 845 N N . ILE A 1 109 ? 9.217 12.133 -17.785 1.00 59.44 109 ILE A N 1
ATOM 846 C CA . ILE A 1 109 ? 8.439 10.971 -18.221 1.00 59.44 109 ILE A CA 1
ATOM 847 C C . ILE A 1 109 ? 7.039 11.523 -18.436 1.00 59.44 109 ILE A C 1
ATOM 849 O O . ILE A 1 109 ? 6.274 11.690 -17.484 1.00 59.44 109 ILE A O 1
ATOM 853 N N . SER A 1 110 ? 6.746 11.895 -19.678 1.00 69.56 110 SER A N 1
ATOM 854 C CA . SER A 1 110 ? 5.444 12.406 -20.044 1.00 69.56 110 SER A CA 1
ATOM 855 C C . SER A 1 110 ? 4.436 11.310 -19.726 1.00 69.56 110 SER A C 1
ATOM 857 O O . SER A 1 110 ? 4.717 10.116 -19.889 1.00 69.56 110 SER A O 1
ATOM 859 N N . SER A 1 111 ? 3.259 11.711 -19.246 1.00 73.88 111 SER A N 1
ATOM 860 C CA . SER A 1 111 ? 2.128 10.801 -19.026 1.00 73.88 111 SER A CA 1
ATOM 861 C C . SER A 1 111 ? 1.918 9.862 -20.214 1.00 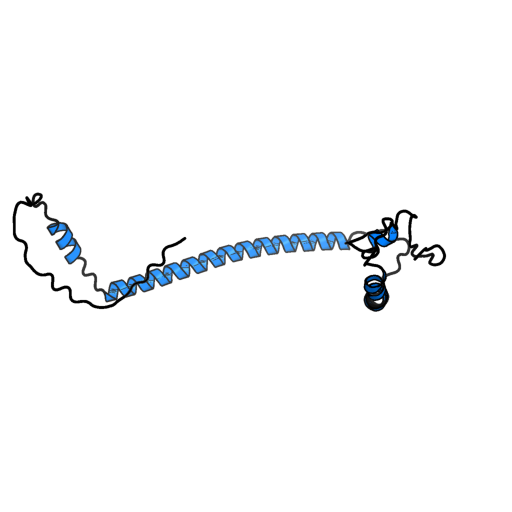73.88 111 SER A C 1
ATOM 863 O O . SER A 1 111 ? 1.623 8.684 -20.034 1.00 73.88 111 SER A O 1
ATOM 865 N N . ASP A 1 112 ? 2.167 10.380 -21.413 1.00 80.44 112 ASP A N 1
ATOM 866 C CA . ASP A 1 112 ? 1.974 9.711 -22.689 1.00 80.44 112 ASP A CA 1
ATOM 867 C C . ASP A 1 112 ? 2.998 8.583 -22.905 1.00 80.44 112 ASP A C 1
ATOM 869 O O . ASP A 1 112 ? 2.634 7.501 -23.360 1.00 80.44 112 ASP A O 1
ATOM 873 N N . ASN A 1 113 ? 4.266 8.781 -22.519 1.00 82.81 113 ASN A N 1
ATOM 874 C CA . ASN A 1 113 ? 5.297 7.739 -22.606 1.00 82.81 113 ASN A CA 1
ATOM 875 C C . ASN A 1 113 ? 5.030 6.596 -21.617 1.00 82.81 113 ASN A C 1
ATOM 877 O O . ASN A 1 113 ? 5.251 5.426 -21.940 1.00 82.81 113 ASN A O 1
ATOM 881 N N . PHE A 1 114 ? 4.529 6.926 -20.423 1.00 86.06 114 PHE A N 1
ATOM 882 C CA . PHE A 1 114 ? 4.124 5.924 -19.439 1.00 86.06 114 PHE A CA 1
ATOM 883 C C . PHE A 1 114 ? 2.908 5.124 -19.923 1.00 86.06 114 PHE A C 1
ATOM 885 O O . PHE A 1 114 ? 2.939 3.893 -19.911 1.00 86.06 114 PHE A O 1
ATOM 892 N N . GLU A 1 115 ? 1.863 5.803 -20.405 1.00 90.50 115 GLU A N 1
ATOM 893 C CA . GLU A 1 115 ? 0.673 5.140 -20.945 1.00 90.50 115 GLU A CA 1
ATOM 894 C C . GLU A 1 115 ? 1.030 4.243 -22.134 1.00 90.50 115 GLU A C 1
ATOM 896 O O . GLU A 1 115 ? 0.582 3.096 -22.193 1.00 90.50 115 GLU A O 1
ATOM 901 N N . PHE A 1 116 ? 1.895 4.712 -23.039 1.00 91.94 116 PHE A N 1
ATOM 902 C CA . PHE A 1 116 ? 2.384 3.914 -24.159 1.00 91.94 116 PHE A CA 1
ATOM 903 C C . PHE A 1 116 ? 3.106 2.648 -23.688 1.00 91.94 116 PHE A C 1
ATOM 905 O O . PHE A 1 116 ? 2.805 1.554 -24.172 1.00 91.94 116 PHE A O 1
ATOM 912 N N . PHE A 1 117 ? 4.012 2.763 -22.713 1.00 90.56 117 PHE A N 1
ATOM 913 C CA . PHE A 1 117 ? 4.718 1.606 -22.167 1.00 90.56 117 PHE A CA 1
ATOM 914 C C . PHE A 1 117 ? 3.750 0.578 -21.567 1.00 90.56 117 PHE A C 1
ATOM 916 O O . PHE A 1 117 ? 3.831 -0.608 -21.894 1.00 90.56 117 PHE A O 1
ATOM 923 N N . GLU A 1 118 ? 2.806 1.022 -20.737 1.00 93.19 118 GLU A N 1
ATOM 924 C CA . GLU A 1 118 ? 1.855 0.137 -20.056 1.00 93.19 118 GLU A CA 1
ATOM 925 C C . GLU A 1 118 ? 0.877 -0.547 -21.019 1.00 93.19 118 GLU A C 1
ATOM 927 O O . GLU A 1 118 ? 0.509 -1.704 -20.815 1.00 93.19 118 GLU A O 1
ATOM 932 N N . THR A 1 119 ? 0.472 0.142 -22.087 1.00 95.75 119 THR A N 1
ATOM 933 C CA . THR A 1 119 ? -0.544 -0.364 -23.023 1.00 95.75 119 THR A CA 1
ATOM 934 C C . THR A 1 119 ? 0.037 -1.121 -24.215 1.00 95.75 119 THR A C 1
ATOM 936 O O . THR A 1 119 ? -0.634 -2.008 -24.741 1.00 95.75 119 THR A O 1
ATOM 939 N N . HIS A 1 120 ? 1.273 -0.823 -24.629 1.00 94.81 120 HIS A N 1
ATOM 940 C CA . HIS A 1 120 ? 1.872 -1.404 -25.837 1.00 94.81 120 HIS A CA 1
ATOM 941 C C . HIS A 1 120 ? 3.092 -2.282 -25.551 1.00 94.81 120 HIS A C 1
ATOM 943 O O . HIS A 1 120 ? 3.256 -3.312 -26.200 1.00 94.81 120 HIS A O 1
ATOM 949 N N . ILE A 1 121 ? 3.946 -1.915 -24.590 1.00 92.88 121 ILE A N 1
ATOM 950 C CA . ILE A 1 121 ? 5.222 -2.614 -24.361 1.00 92.88 121 ILE A CA 1
ATOM 951 C C . ILE A 1 121 ? 5.062 -3.715 -23.310 1.00 92.88 121 ILE A C 1
ATOM 953 O O . ILE A 1 121 ? 5.398 -4.875 -23.565 1.00 92.88 121 ILE A O 1
ATOM 957 N N . ARG A 1 122 ? 4.509 -3.387 -22.135 1.00 94.06 122 ARG A N 1
ATOM 958 C CA . ARG A 1 122 ? 4.358 -4.344 -21.027 1.00 94.06 122 ARG A CA 1
ATOM 959 C C . ARG A 1 122 ? 3.565 -5.604 -21.415 1.00 94.06 122 ARG A C 1
ATOM 961 O O . ARG A 1 122 ? 4.018 -6.688 -21.040 1.00 94.06 122 ARG A O 1
ATOM 968 N N . PRO A 1 123 ? 2.453 -5.536 -22.175 1.00 96.25 123 PRO A N 1
ATOM 969 C CA . PRO A 1 123 ? 1.711 -6.737 -22.560 1.00 96.25 123 PRO A CA 1
ATOM 970 C C . PRO A 1 123 ? 2.540 -7.698 -23.421 1.00 96.25 123 PRO A C 1
ATOM 972 O O . PRO A 1 123 ? 2.504 -8.905 -23.192 1.00 96.25 123 PRO A O 1
ATOM 975 N N . VAL A 1 124 ? 3.352 -7.170 -24.344 1.00 95.81 124 VAL A N 1
ATOM 976 C CA . VAL A 1 124 ? 4.230 -7.977 -25.209 1.00 95.81 124 VAL A CA 1
ATOM 977 C C . VAL A 1 124 ? 5.295 -8.697 -24.381 1.00 95.81 124 VAL A C 1
ATOM 979 O O . VAL A 1 124 ? 5.513 -9.899 -24.554 1.00 95.81 124 VAL A O 1
ATOM 982 N N . LEU A 1 125 ? 5.922 -7.989 -23.436 1.00 94.12 125 LEU A N 1
ATOM 983 C CA . LEU A 1 125 ? 6.902 -8.583 -22.524 1.00 94.12 125 LEU A CA 1
ATOM 984 C C . LEU A 1 125 ? 6.271 -9.664 -21.634 1.00 94.12 125 LEU A C 1
ATOM 986 O O . LEU A 1 125 ? 6.877 -10.716 -21.411 1.00 94.12 125 LEU A O 1
ATOM 990 N N . ALA A 1 126 ? 5.046 -9.431 -21.159 1.00 95.12 126 ALA A N 1
ATOM 991 C CA . ALA A 1 126 ? 4.319 -10.388 -20.336 1.00 95.12 126 ALA A CA 1
ATOM 992 C C . ALA A 1 126 ? 3.979 -11.674 -21.095 1.00 95.12 126 ALA A C 1
ATOM 994 O O . ALA A 1 126 ? 4.176 -12.767 -20.562 1.00 95.12 126 ALA A O 1
ATOM 995 N N . GLU A 1 127 ? 3.523 -11.549 -22.339 1.00 96.56 127 GLU A N 1
ATOM 996 C CA . GLU A 1 127 ? 3.151 -12.691 -23.172 1.00 96.56 127 GLU A CA 1
ATOM 997 C C . GLU A 1 127 ? 4.372 -13.498 -23.632 1.00 96.56 127 GLU A C 1
ATOM 999 O O . GLU A 1 127 ? 4.361 -14.729 -23.589 1.00 96.56 127 GLU A O 1
ATOM 1004 N N . SER A 1 128 ? 5.441 -12.816 -24.049 1.00 95.44 128 SER A N 1
ATOM 1005 C CA . SER A 1 128 ? 6.536 -13.463 -24.784 1.00 95.44 128 SER A CA 1
ATOM 1006 C C . SER A 1 128 ? 7.803 -13.694 -23.960 1.00 95.44 128 SER A C 1
ATOM 1008 O O . SER A 1 128 ? 8.586 -14.592 -24.278 1.00 95.44 128 SER A O 1
ATOM 1010 N N . CYS A 1 129 ? 8.039 -12.911 -22.904 1.00 93.81 129 CYS A N 1
ATOM 1011 C CA . CYS A 1 129 ? 9.341 -12.873 -22.230 1.00 93.81 129 CYS A CA 1
ATOM 1012 C C . CYS A 1 129 ? 9.282 -13.360 -20.775 1.00 93.81 129 CYS A C 1
ATOM 1014 O O . CYS A 1 129 ? 10.167 -14.106 -20.341 1.00 93.81 129 CYS A O 1
ATOM 1016 N N . TYR A 1 130 ? 8.248 -12.994 -20.010 1.00 95.19 130 TYR A N 1
ATOM 1017 C CA . TYR A 1 130 ? 8.204 -13.246 -18.558 1.00 95.19 130 TYR A CA 1
ATOM 1018 C C . TYR A 1 130 ? 8.172 -14.728 -18.179 1.00 95.19 130 TYR A C 1
ATOM 1020 O O . TYR A 1 130 ? 8.673 -15.091 -17.118 1.00 95.19 130 TYR A O 1
ATOM 1028 N N . ALA A 1 131 ? 7.695 -15.604 -19.067 1.00 96.38 131 ALA A N 1
ATOM 1029 C CA . ALA A 1 131 ? 7.737 -17.049 -18.846 1.00 96.38 131 ALA A CA 1
ATOM 1030 C C . ALA A 1 131 ? 9.166 -17.583 -18.587 1.00 96.38 131 ALA A C 1
ATOM 1032 O O . ALA A 1 131 ? 9.343 -18.604 -17.919 1.00 96.38 131 ALA A O 1
ATOM 1033 N N . CYS A 1 132 ? 10.199 -16.916 -19.121 1.00 96.19 132 CYS A N 1
ATOM 1034 C CA . CYS A 1 132 ? 11.605 -17.284 -18.911 1.00 96.19 132 CYS A CA 1
ATOM 1035 C C . CYS A 1 132 ? 12.470 -16.192 -18.264 1.00 96.19 132 CYS A C 1
ATOM 1037 O O . CYS A 1 132 ? 13.559 -16.530 -17.797 1.00 96.19 132 CYS A O 1
ATOM 1039 N N . HIS A 1 133 ? 12.015 -14.938 -18.252 1.00 94.44 133 HIS A N 1
ATOM 1040 C CA . HIS A 1 133 ? 12.737 -13.764 -17.741 1.00 94.44 133 HIS A CA 1
ATOM 1041 C C . HIS A 1 133 ? 11.871 -12.923 -16.790 1.00 94.44 133 HIS A C 1
ATOM 1043 O O . HIS A 1 133 ? 11.904 -11.693 -16.815 1.00 94.44 133 HIS A O 1
ATOM 1049 N N . GLY A 1 134 ? 11.044 -13.590 -15.991 1.00 92.75 134 GLY A N 1
ATOM 1050 C CA . GLY A 1 134 ? 10.126 -12.986 -15.029 1.00 92.75 134 GLY A CA 1
ATOM 1051 C C . GLY A 1 134 ? 10.449 -13.389 -13.585 1.00 92.75 134 GLY A C 1
ATOM 1052 O O . GLY A 1 134 ? 11.524 -13.925 -13.302 1.00 92.75 134 GLY A O 1
ATOM 1053 N N . PRO A 1 135 ? 9.522 -13.171 -12.639 1.00 93.56 135 PRO A N 1
ATOM 1054 C CA . PRO A 1 135 ? 9.760 -13.458 -11.224 1.00 93.56 135 PRO A CA 1
ATOM 1055 C C . PRO A 1 135 ? 9.994 -14.947 -10.944 1.00 93.56 135 PRO A C 1
ATOM 1057 O O . PRO A 1 135 ? 10.809 -15.288 -10.091 1.00 93.56 135 PRO A O 1
ATOM 1060 N N . GLU A 1 136 ? 9.301 -15.828 -11.668 1.00 94.56 136 GLU A N 1
ATOM 1061 C CA . GLU A 1 136 ? 9.346 -17.277 -11.441 1.00 94.56 136 GLU A CA 1
ATOM 1062 C C . GLU A 1 136 ? 10.596 -17.936 -12.034 1.00 94.56 136 GLU A C 1
ATOM 1064 O O . GLU A 1 136 ? 11.068 -18.959 -11.535 1.00 94.56 136 GLU A O 1
ATOM 1069 N N . LYS A 1 137 ? 11.144 -17.358 -13.107 1.00 94.88 137 LYS A N 1
ATOM 1070 C CA . LYS A 1 137 ? 12.300 -17.894 -13.823 1.00 94.88 137 LYS A CA 1
ATOM 1071 C C . LYS A 1 137 ? 13.095 -16.763 -14.455 1.00 94.88 137 LYS A C 1
ATOM 1073 O O . LYS A 1 137 ? 12.542 -15.968 -15.203 1.00 94.88 137 LYS A O 1
ATOM 1078 N N . GLN A 1 138 ? 14.398 -16.750 -14.186 1.00 94.25 138 GLN A N 1
ATOM 1079 C CA . GLN A 1 138 ? 15.346 -15.742 -14.668 1.00 94.25 138 GLN A CA 1
ATOM 1080 C C . GLN A 1 138 ? 16.463 -16.445 -15.439 1.00 94.25 138 GLN A C 1
ATOM 1082 O O . GLN A 1 138 ? 17.563 -16.681 -14.934 1.00 94.25 138 GLN A O 1
ATOM 1087 N N . LYS A 1 139 ? 16.151 -16.896 -16.656 1.00 93.50 139 LYS A N 1
ATOM 1088 C CA . LYS A 1 139 ? 17.125 -17.599 -17.497 1.00 93.50 139 LYS A CA 1
ATOM 1089 C C . LYS A 1 139 ? 18.299 -16.660 -17.805 1.00 93.50 139 LYS A C 1
ATOM 1091 O O . LYS A 1 139 ? 18.081 -15.502 -18.146 1.00 93.50 139 LYS A O 1
ATOM 1096 N N . ALA A 1 140 ? 19.527 -17.168 -17.683 1.00 92.31 140 ALA A N 1
ATOM 1097 C CA . ALA A 1 140 ? 20.759 -16.381 -17.822 1.00 92.31 140 ALA A CA 1
ATOM 1098 C C . ALA A 1 140 ? 20.790 -15.130 -16.917 1.00 92.31 140 ALA A C 1
ATOM 1100 O O . ALA A 1 140 ? 21.317 -14.090 -17.307 1.00 92.31 140 ALA A O 1
ATOM 1101 N N . GLY A 1 141 ? 20.152 -15.203 -15.742 1.00 92.00 141 GLY A N 1
ATOM 1102 C CA . GLY A 1 141 ? 20.094 -14.113 -14.765 1.00 92.00 141 GLY A CA 1
ATOM 1103 C C . GLY A 1 141 ? 19.310 -12.875 -15.208 1.00 92.00 141 GLY A C 1
ATOM 1104 O O . GLY A 1 141 ? 19.333 -11.879 -14.499 1.00 92.00 141 GLY A O 1
ATOM 1105 N N . LEU A 1 142 ? 18.631 -12.911 -16.360 1.00 93.06 142 LEU A N 1
ATOM 1106 C CA . LEU A 1 142 ? 17.914 -11.759 -16.904 1.00 93.06 142 LEU A CA 1
ATOM 1107 C C . LEU A 1 142 ? 16.471 -11.712 -16.390 1.00 93.06 142 LEU A C 1
ATOM 1109 O O . LEU A 1 142 ? 15.755 -12.720 -16.445 1.00 93.06 142 LEU A O 1
ATOM 1113 N N . ARG A 1 143 ? 16.044 -10.518 -15.968 1.00 92.88 143 ARG A N 1
ATOM 1114 C CA . ARG A 1 143 ? 14.704 -10.235 -15.451 1.00 92.88 143 ARG A CA 1
ATOM 1115 C C . ARG A 1 143 ? 14.135 -8.942 -16.055 1.00 92.88 143 ARG A C 1
ATOM 1117 O O . ARG A 1 143 ? 14.783 -7.904 -15.989 1.00 92.88 143 ARG A O 1
ATOM 1124 N N . LEU A 1 144 ? 12.930 -9.018 -16.630 1.00 92.50 144 LEU A N 1
ATOM 1125 C CA . LEU A 1 144 ? 12.335 -7.972 -17.484 1.00 92.50 144 LEU A CA 1
ATOM 1126 C C . LEU A 1 144 ? 10.990 -7.410 -16.971 1.00 92.50 144 LEU A C 1
ATOM 1128 O O . LEU A 1 144 ? 10.355 -6.608 -17.651 1.00 92.50 144 LEU A O 1
ATOM 1132 N N . ASP A 1 145 ? 10.513 -7.829 -15.798 1.00 90.75 145 ASP A N 1
ATOM 1133 C CA . ASP A 1 145 ? 9.217 -7.407 -15.236 1.00 90.75 145 ASP A CA 1
ATOM 1134 C C . ASP A 1 145 ? 9.260 -6.110 -14.411 1.00 90.75 145 ASP A C 1
ATOM 1136 O O . ASP A 1 145 ? 8.212 -5.520 -14.143 1.00 90.75 145 ASP A O 1
ATOM 1140 N N . ASN A 1 146 ? 10.452 -5.634 -14.040 1.00 87.75 146 ASN A N 1
ATOM 1141 C CA . ASN A 1 146 ? 10.655 -4.375 -13.317 1.00 87.75 146 ASN A CA 1
ATOM 1142 C C . ASN A 1 146 ? 11.805 -3.556 -13.920 1.00 87.75 146 ASN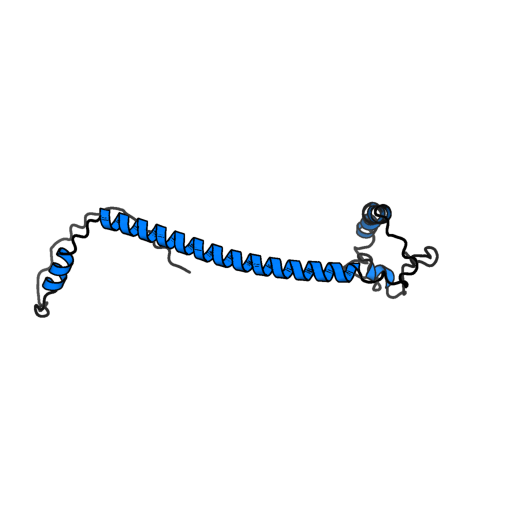 A C 1
ATOM 1144 O O . ASN A 1 146 ? 12.705 -4.108 -14.556 1.00 87.75 146 ASN A O 1
ATOM 1148 N N . ALA A 1 147 ? 11.752 -2.239 -13.711 1.00 82.69 147 ALA A N 1
ATOM 1149 C CA . ALA A 1 147 ? 12.652 -1.277 -14.341 1.00 82.69 147 ALA A CA 1
ATOM 1150 C C . ALA A 1 147 ? 14.101 -1.428 -13.859 1.00 82.69 147 ALA A C 1
ATOM 1152 O O . ALA A 1 147 ? 15.034 -1.354 -14.657 1.00 82.69 147 ALA A O 1
ATOM 1153 N N . GLU A 1 148 ? 14.299 -1.696 -12.569 1.00 83.06 148 GLU A N 1
ATOM 1154 C CA . GLU A 1 148 ? 15.625 -1.820 -11.966 1.00 83.06 148 GLU A CA 1
ATOM 1155 C C . GLU A 1 148 ? 16.391 -3.003 -12.564 1.00 83.06 148 GLU A C 1
ATOM 1157 O O . GLU A 1 148 ? 17.560 -2.881 -12.931 1.00 83.06 148 GLU A O 1
ATOM 1162 N N . SER A 1 149 ? 15.717 -4.143 -12.720 1.00 86.75 149 SER A N 1
ATOM 1163 C CA . SER A 1 149 ? 16.322 -5.351 -13.294 1.00 86.75 149 SER A CA 1
ATOM 1164 C C . SER A 1 149 ? 16.625 -5.203 -14.788 1.00 86.75 149 SER A C 1
ATOM 1166 O O . SER A 1 149 ? 17.592 -5.785 -15.278 1.00 86.75 149 SER A O 1
ATOM 1168 N N . PHE A 1 150 ? 15.843 -4.381 -15.495 1.00 81.12 150 PHE A N 1
ATOM 1169 C CA . PHE A 1 150 ? 16.033 -4.079 -16.916 1.00 81.12 150 PHE A CA 1
ATOM 1170 C C . PHE A 1 150 ? 17.410 -3.450 -17.190 1.00 81.12 150 PHE A C 1
ATOM 1172 O O . PHE A 1 150 ? 18.079 -3.813 -18.159 1.00 81.12 150 PHE A O 1
ATOM 1179 N N . LEU A 1 151 ? 17.855 -2.552 -16.302 1.00 80.62 151 LEU A N 1
ATOM 1180 C CA . LEU A 1 151 ? 19.144 -1.856 -16.408 1.00 80.62 151 LEU A CA 1
ATOM 1181 C C . LEU A 1 151 ? 20.330 -2.733 -15.992 1.00 80.62 151 LEU A C 1
ATOM 1183 O O . LEU A 1 151 ? 21.414 -2.626 -16.564 1.00 80.62 151 LEU A O 1
ATOM 1187 N N . VAL A 1 152 ? 20.134 -3.615 -15.008 1.00 85.62 152 VAL A N 1
ATOM 1188 C CA . VAL A 1 152 ? 21.180 -4.547 -14.554 1.00 85.62 152 VAL A CA 1
ATOM 1189 C C . VAL A 1 152 ? 21.520 -5.564 -15.650 1.00 85.62 152 VAL A C 1
ATOM 1191 O O . VAL A 1 152 ? 22.690 -5.904 -15.840 1.00 85.62 152 VAL A O 1
ATOM 1194 N N . GLY A 1 153 ? 20.516 -6.014 -16.407 1.00 87.38 153 GLY A N 1
ATOM 1195 C CA . GLY A 1 153 ? 20.683 -7.031 -17.439 1.00 87.38 153 GLY A CA 1
ATOM 1196 C C . GLY A 1 153 ? 20.852 -8.435 -16.854 1.00 87.38 153 GLY A C 1
ATOM 1197 O O . GLY A 1 153 ? 20.299 -8.755 -15.805 1.00 87.38 153 GLY A O 1
ATOM 1198 N N . GLY A 1 154 ? 21.577 -9.299 -17.566 1.00 90.31 154 GLY A N 1
ATOM 1199 C CA . GLY A 1 154 ? 21.794 -10.694 -17.168 1.00 90.31 154 GLY A CA 1
ATOM 1200 C C . GLY A 1 154 ? 23.271 -11.077 -17.155 1.00 90.31 154 GLY A C 1
ATOM 1201 O O . GLY A 1 154 ? 24.159 -10.229 -17.146 1.00 90.31 154 GLY A O 1
ATOM 1202 N N . GLU A 1 155 ? 23.559 -12.372 -17.236 1.00 90.19 155 GLU A N 1
ATOM 1203 C CA . GLU A 1 155 ? 24.926 -12.922 -17.261 1.00 90.19 155 GLU A CA 1
ATOM 1204 C C . GLU A 1 155 ? 25.785 -12.383 -18.418 1.00 90.19 155 GLU A C 1
ATOM 1206 O O . GLU A 1 155 ? 27.010 -12.385 -18.346 1.00 90.19 155 GLU A O 1
ATOM 1211 N N . SER A 1 156 ? 25.150 -11.899 -19.489 1.00 86.88 156 SER A N 1
ATOM 1212 C CA . SER A 1 156 ? 25.837 -11.276 -20.627 1.00 86.88 156 SER A CA 1
ATOM 1213 C C . SER A 1 156 ? 26.194 -9.800 -20.398 1.00 86.88 156 SER A C 1
ATOM 1215 O O . SER A 1 156 ? 26.809 -9.192 -21.278 1.00 86.88 156 SER A O 1
ATOM 1217 N N . GLY A 1 157 ? 25.824 -9.220 -19.252 1.00 85.94 157 GLY A N 1
ATOM 1218 C CA . GLY A 1 157 ? 25.928 -7.797 -18.926 1.00 85.94 157 GLY A CA 1
ATOM 1219 C C . GLY A 1 157 ? 24.614 -7.034 -19.158 1.00 85.94 157 GLY A C 1
ATOM 1220 O O . GLY A 1 157 ? 23.572 -7.668 -19.373 1.00 85.94 157 GLY A O 1
ATOM 1221 N N . PRO A 1 158 ? 24.660 -5.687 -19.158 1.00 85.62 158 PRO A N 1
ATOM 1222 C CA . PRO A 1 158 ? 23.495 -4.845 -19.411 1.00 85.62 158 PRO A CA 1
ATOM 1223 C C . PRO A 1 158 ? 22.817 -5.217 -20.729 1.00 85.62 158 PRO A C 1
ATOM 1225 O O . PRO A 1 158 ? 23.486 -5.501 -21.734 1.00 85.62 158 PRO A O 1
ATOM 1228 N N . ALA A 1 159 ? 21.489 -5.267 -20.696 1.00 84.88 159 ALA A N 1
ATOM 1229 C CA . ALA A 1 159 ? 20.673 -5.639 -21.845 1.00 84.88 159 ALA A CA 1
ATOM 1230 C C . ALA A 1 159 ? 20.059 -4.413 -22.542 1.00 84.88 159 ALA A C 1
ATOM 1232 O O . ALA A 1 159 ? 19.777 -4.483 -23.734 1.00 84.88 159 ALA A O 1
ATOM 1233 N N . PHE A 1 160 ? 19.909 -3.299 -21.822 1.00 86.06 160 PHE A N 1
ATOM 1234 C CA . PHE A 1 160 ? 19.257 -2.081 -22.288 1.00 86.06 160 PHE A CA 1
ATOM 1235 C C . PHE A 1 160 ? 20.075 -0.838 -21.915 1.00 86.06 160 PHE A C 1
ATOM 1237 O O . PHE A 1 160 ? 20.499 -0.694 -20.766 1.00 86.06 160 PHE A O 1
ATOM 1244 N N . PHE A 1 161 ? 20.252 0.059 -22.881 1.00 85.38 161 PHE A N 1
ATOM 1245 C CA . PHE A 1 161 ? 20.847 1.381 -22.729 1.00 85.38 161 PHE A CA 1
ATOM 1246 C C . PHE A 1 161 ? 19.810 2.431 -23.159 1.00 85.38 161 PHE A C 1
ATOM 1248 O O . PHE A 1 161 ? 19.438 2.444 -24.332 1.00 85.38 161 PHE A O 1
ATOM 1255 N N . PRO A 1 162 ? 19.340 3.307 -22.247 1.00 78.69 162 PRO A N 1
ATOM 1256 C CA . PRO A 1 162 ? 18.262 4.261 -22.530 1.00 78.69 162 PRO A CA 1
ATOM 1257 C C . PRO A 1 162 ? 18.470 5.130 -23.778 1.00 78.69 162 PRO A C 1
ATOM 1259 O O . PRO A 1 162 ? 17.516 5.372 -24.511 1.00 78.69 162 PRO A O 1
ATOM 1262 N N . ASP A 1 163 ? 19.715 5.533 -24.042 1.00 83.81 163 ASP A N 1
ATOM 1263 C CA . ASP A 1 163 ? 20.066 6.460 -25.126 1.00 83.81 163 ASP A CA 1
ATOM 1264 C C . ASP A 1 163 ? 20.706 5.771 -26.345 1.00 83.81 163 ASP A C 1
ATOM 1266 O O . ASP A 1 163 ? 21.090 6.440 -27.304 1.00 83.81 163 ASP A O 1
ATOM 1270 N N . ASP A 1 164 ? 20.841 4.441 -26.320 1.00 84.69 164 ASP A N 1
ATOM 1271 C CA . ASP A 1 164 ? 21.504 3.667 -27.375 1.00 84.69 164 ASP A CA 1
ATOM 1272 C C . ASP A 1 164 ? 20.749 2.355 -27.667 1.00 84.69 164 ASP A C 1
ATOM 1274 O O . ASP A 1 164 ? 21.108 1.281 -27.163 1.00 84.69 164 ASP A O 1
ATOM 1278 N N . PRO A 1 165 ? 19.674 2.413 -28.476 1.00 86.62 165 PRO A N 1
ATOM 1279 C CA . PRO A 1 165 ? 18.933 1.218 -28.862 1.00 86.62 165 PRO A CA 1
ATOM 1280 C C . PRO A 1 165 ? 19.761 0.279 -29.751 1.00 86.62 165 PRO A C 1
ATOM 1282 O O . PRO A 1 165 ? 19.545 -0.926 -29.704 1.00 86.62 165 PRO A O 1
ATOM 1285 N N . GLU A 1 166 ? 20.727 0.785 -30.528 1.00 87.56 166 GLU A N 1
ATOM 1286 C CA . GLU A 1 166 ? 21.580 -0.061 -31.380 1.00 87.56 166 GLU A CA 1
ATOM 1287 C C . GLU A 1 166 ? 22.644 -0.819 -30.570 1.00 87.56 166 GLU A C 1
ATOM 1289 O O . GLU A 1 166 ? 22.987 -1.956 -30.901 1.00 87.56 166 GLU A O 1
ATOM 1294 N N . GLY A 1 167 ? 23.148 -0.216 -29.491 1.00 84.12 167 GLY A N 1
ATOM 1295 C CA . GLY A 1 167 ? 24.018 -0.869 -28.511 1.00 84.12 167 GLY A CA 1
ATOM 1296 C C . GLY A 1 167 ? 23.271 -1.752 -27.506 1.00 84.12 167 GLY A C 1
ATOM 1297 O O . GLY A 1 167 ? 23.896 -2.547 -26.794 1.00 84.12 167 GLY A O 1
ATOM 1298 N N . SER A 1 168 ? 21.942 -1.642 -27.450 1.00 88.38 168 SER A N 1
ATOM 1299 C CA . SER A 1 168 ? 21.082 -2.497 -26.631 1.00 88.38 168 SER A CA 1
ATOM 1300 C C . SER A 1 168 ? 20.909 -3.875 -27.269 1.00 88.38 168 SER A C 1
ATOM 1302 O O . SER A 1 168 ? 20.881 -4.038 -28.484 1.00 88.38 168 SER A O 1
ATOM 1304 N N . ARG A 1 169 ? 20.807 -4.911 -26.432 1.00 82.88 169 ARG A N 1
ATOM 1305 C CA . ARG A 1 169 ? 20.626 -6.309 -26.876 1.00 82.88 169 ARG A CA 1
ATOM 1306 C C . ARG A 1 169 ? 19.173 -6.784 -26.770 1.00 82.88 169 ARG A C 1
ATOM 1308 O O . ARG A 1 169 ? 18.921 -7.979 -26.926 1.00 82.88 169 ARG A O 1
ATOM 1315 N N . LEU A 1 170 ? 18.267 -5.861 -26.459 1.00 80.12 170 LEU A N 1
ATOM 1316 C CA . LEU A 1 170 ? 16.830 -6.047 -26.263 1.00 80.12 170 LEU A CA 1
ATOM 1317 C C . LEU A 1 170 ? 16.044 -5.453 -27.428 1.00 80.12 170 LEU A C 1
ATOM 1319 O O . LEU A 1 170 ? 16.467 -4.389 -27.925 1.00 80.12 170 LEU A O 1
#

Secondary structure (DSSP, 8-state):
-------------------------PPP-S--SHHHHHHHHTS---HHHHHHHHHHHHHHHHHHHHHHHHHHHHHHHHHHHHHHHHHHHHHHHHHHSPPPTT--------HHHHHHIIIIIHHHHHHHTHHHHSSS-BGGG---SSHHHHHH-BTTB----TT-TTT---

Sequence (170 aa):
MQPTFRWFLTGATLTAVLLFSPRGFSEPGGGGLEPILQSIQKLDLDPDTILEQVRQIESEQQSQKIQSELKELEGELERLNATKADLEKRLSEIQSLPASPDRGDLGEISSDNFEFFETHIRPVLAESCYACHGPEKQKAGLRLDNAESFLVGGESGPAFFPDDPEGSRL